Protein AF-A0A2U1M5D8-F1 (afdb_monomer_lite)

Organism: Artemisia annua (NCBI:txid35608)

pLDDT: mean 70.03, std 9.72, range [42.31, 83.81]

Secondary structure (DSSP, 8-state):
-----------------------SPPPGGGGS-TTS-HHHH-PPP----------HHHHHHHHHHHHHHHHHT--------

Structure (mmCIF, N/CA/C/O backbone):
data_AF-A0A2U1M5D8-F1
#
_entry.id   AF-A0A2U1M5D8-F1
#
loop_
_atom_site.group_PDB
_atom_site.id
_atom_site.type_symbol
_atom_site.label_atom_id
_atom_site.label_alt_id
_atom_site.label_comp_id
_atom_site.label_asym_id
_atom_site.label_entity_id
_atom_site.label_seq_id
_atom_site.pdbx_PDB_ins_code
_atom_site.Cartn_x
_atom_site.Cartn_y
_atom_site.Cartn_z
_atom_site.occupancy
_atom_site.B_iso_or_equiv
_atom_site.auth_seq_id
_atom_site.auth_comp_id
_atom_site.auth_asym_id
_atom_site.auth_atom_id
_atom_site.pdbx_PDB_model_num
ATOM 1 N N . MET A 1 1 ? -23.337 -32.260 -60.000 1.00 42.31 1 MET A N 1
ATOM 2 C CA . MET A 1 1 ? -22.942 -30.839 -59.867 1.00 42.31 1 MET A CA 1
ATOM 3 C C . MET A 1 1 ? -22.358 -30.660 -58.471 1.00 42.31 1 MET A C 1
ATOM 5 O O . MET A 1 1 ? -23.111 -30.708 -57.511 1.00 42.31 1 MET A O 1
ATOM 9 N N . SER A 1 2 ? -21.029 -30.595 -58.340 1.00 48.78 2 SER A N 1
ATOM 10 C CA . SER A 1 2 ? -20.364 -30.459 -57.034 1.00 48.78 2 SER A CA 1
ATOM 11 C C . SER A 1 2 ? -20.173 -28.974 -56.729 1.00 48.78 2 SER A C 1
ATOM 13 O O . SER A 1 2 ? -19.447 -28.283 -57.441 1.00 48.78 2 SER A O 1
ATOM 15 N N . SER A 1 3 ? -20.893 -28.463 -55.730 1.00 57.38 3 SER A N 1
ATOM 16 C CA . SER A 1 3 ? -20.765 -27.079 -55.269 1.00 57.38 3 SER A CA 1
ATOM 17 C C . SER A 1 3 ? -19.554 -26.981 -54.341 1.00 57.38 3 SER A C 1
ATOM 19 O O . SER A 1 3 ? -19.634 -27.287 -53.152 1.00 57.38 3 SER A O 1
ATOM 21 N N . SER A 1 4 ? -18.410 -26.571 -54.889 1.00 57.94 4 SER A N 1
ATOM 22 C CA . SER A 1 4 ? -17.232 -26.223 -54.095 1.00 57.94 4 SER A CA 1
ATOM 23 C C . SER A 1 4 ? -17.487 -24.901 -53.365 1.00 57.94 4 SER A C 1
ATOM 25 O O . SER A 1 4 ? -17.150 -23.828 -53.866 1.00 57.94 4 SER A O 1
ATOM 27 N N . LYS A 1 5 ? -18.104 -24.969 -52.180 1.00 62.50 5 LYS A N 1
ATOM 28 C CA . LYS A 1 5 ? -18.211 -23.836 -51.248 1.00 62.50 5 LYS A CA 1
ATOM 29 C C . LYS A 1 5 ? -16.805 -23.452 -50.778 1.00 62.50 5 LYS A C 1
ATOM 31 O O . LYS A 1 5 ? -16.257 -24.065 -49.863 1.00 62.50 5 LYS A O 1
ATOM 36 N N . LYS A 1 6 ? -16.205 -22.454 -51.432 1.00 65.38 6 LYS A N 1
ATOM 37 C CA . LYS A 1 6 ? -14.987 -21.791 -50.955 1.00 65.38 6 LYS A CA 1
ATOM 38 C C . LYS A 1 6 ? -15.313 -21.155 -49.601 1.00 65.38 6 LYS A C 1
ATOM 40 O O . LYS A 1 6 ? -16.230 -20.346 -49.513 1.00 65.38 6 LYS A O 1
ATOM 45 N N . LYS A 1 7 ? -14.609 -21.571 -48.546 1.00 67.94 7 LYS A N 1
ATOM 46 C CA . LYS A 1 7 ? -14.682 -20.927 -47.230 1.00 67.94 7 LYS A CA 1
ATOM 47 C C . LYS A 1 7 ? -13.940 -19.598 -47.341 1.00 67.94 7 LYS A C 1
ATOM 49 O O . LYS A 1 7 ? -12.718 -19.587 -47.443 1.00 67.94 7 LYS A O 1
ATOM 54 N N . GLU A 1 8 ? -14.692 -18.511 -47.414 1.00 69.19 8 GLU A N 1
ATOM 55 C CA . GLU A 1 8 ? -14.165 -17.150 -47.409 1.00 69.19 8 GLU A CA 1
ATOM 56 C C . GLU A 1 8 ? -13.649 -16.839 -45.996 1.00 69.19 8 GLU A C 1
ATOM 58 O O . GLU A 1 8 ? -14.384 -16.967 -45.016 1.00 69.19 8 GLU A O 1
ATOM 63 N N . ILE A 1 9 ? -12.354 -16.542 -45.871 1.00 71.75 9 ILE A N 1
ATOM 64 C CA . ILE A 1 9 ? -11.730 -16.198 -44.590 1.00 71.75 9 ILE A CA 1
ATOM 65 C C . ILE A 1 9 ? -11.942 -14.701 -44.393 1.00 71.75 9 ILE A C 1
ATOM 67 O O . ILE A 1 9 ? -11.325 -13.891 -45.081 1.00 71.75 9 ILE A O 1
ATOM 71 N N . ILE A 1 10 ? -12.828 -14.337 -43.469 1.00 71.44 10 ILE A N 1
ATOM 72 C CA . ILE A 1 10 ? -13.043 -12.943 -43.085 1.00 71.44 10 ILE A CA 1
ATOM 73 C C . ILE A 1 10 ? -11.846 -12.533 -42.224 1.00 71.44 10 ILE A C 1
ATOM 75 O O . ILE A 1 10 ? -11.688 -13.017 -41.103 1.00 71.44 10 ILE A O 1
ATOM 79 N N . ALA A 1 11 ? -10.970 -11.690 -42.769 1.00 71.62 11 ALA A N 1
ATOM 80 C CA . ALA A 1 11 ? -9.851 -11.140 -42.019 1.00 71.62 11 ALA A CA 1
ATOM 81 C C . ALA A 1 11 ? -10.393 -10.189 -40.945 1.00 71.62 11 ALA A C 1
ATOM 83 O O . ALA A 1 11 ? -10.993 -9.162 -41.255 1.00 71.62 11 ALA A O 1
ATOM 84 N N . ILE A 1 12 ? -10.201 -10.551 -39.678 1.00 70.94 12 ILE A N 1
ATOM 85 C CA . ILE A 1 12 ? -10.511 -9.682 -38.546 1.00 70.94 12 ILE A CA 1
ATOM 86 C C . ILE A 1 12 ? -9.361 -8.675 -38.463 1.00 70.94 12 ILE A C 1
ATOM 88 O O . ILE A 1 12 ? -8.272 -9.012 -38.002 1.00 70.94 12 ILE A O 1
ATOM 92 N N . SER A 1 13 ? -9.563 -7.466 -38.984 1.00 69.62 13 SER A N 1
ATOM 93 C CA . SER A 1 13 ? -8.604 -6.377 -38.812 1.00 69.62 13 SER A CA 1
ATOM 94 C C . SER A 1 13 ? -8.799 -5.763 -37.430 1.00 69.62 13 SER A C 1
ATOM 96 O O . SER A 1 13 ? -9.841 -5.162 -37.165 1.00 69.62 13 SER A O 1
ATOM 98 N N . SER A 1 14 ? -7.808 -5.905 -36.555 1.00 68.94 14 SER A N 1
ATOM 99 C CA . SER A 1 14 ? -7.745 -5.108 -35.333 1.00 68.94 14 SER A CA 1
ATOM 100 C C . SER A 1 14 ? -7.319 -3.696 -35.712 1.00 68.94 14 SE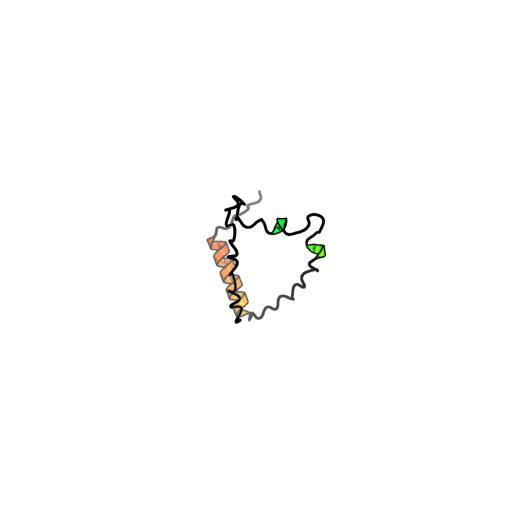R A C 1
ATOM 102 O O . SER A 1 14 ? -6.199 -3.493 -36.179 1.00 68.94 14 SER A O 1
ATOM 104 N N . ASP A 1 15 ? -8.221 -2.735 -35.540 1.00 69.06 15 ASP A N 1
ATOM 105 C CA . ASP A 1 15 ? -7.876 -1.321 -35.600 1.00 69.06 15 ASP A CA 1
ATOM 106 C C . ASP A 1 15 ? -6.982 -1.003 -34.397 1.00 69.06 15 ASP A C 1
ATOM 108 O O . ASP A 1 15 ? -7.447 -0.838 -33.272 1.00 69.06 15 ASP A O 1
ATOM 112 N N . SER A 1 16 ? -5.670 -1.011 -34.629 1.00 64.12 16 SER A N 1
ATOM 113 C CA . SER A 1 16 ? -4.659 -0.606 -33.654 1.00 64.12 16 SER A CA 1
ATOM 114 C C . SER A 1 16 ? -4.460 0.905 -33.734 1.00 64.12 16 SER A C 1
ATOM 116 O O . SER A 1 16 ? -3.332 1.381 -33.847 1.00 64.12 16 SER A O 1
ATOM 118 N N . SER A 1 17 ? -5.562 1.656 -33.747 1.00 66.38 17 SER A N 1
ATOM 119 C CA . SER A 1 17 ? -5.521 3.100 -33.577 1.00 66.38 17 SER A CA 1
ATOM 120 C C . SER A 1 17 ? -4.934 3.371 -32.197 1.00 66.38 17 SER A C 1
ATOM 122 O O . SER A 1 17 ? -5.559 3.067 -31.180 1.00 66.38 17 SER A O 1
ATOM 124 N N . GLU A 1 18 ? -3.695 3.863 -32.166 1.00 63.06 18 GLU A N 1
ATOM 125 C CA . GLU A 1 18 ? -3.020 4.272 -30.941 1.00 63.06 18 GLU A CA 1
ATOM 126 C C . GLU A 1 18 ? -3.874 5.359 -30.291 1.00 63.06 18 GLU A C 1
ATOM 128 O O . GLU A 1 18 ? -3.910 6.506 -30.734 1.00 63.06 18 GLU A O 1
ATOM 133 N N . SER A 1 19 ? -4.633 4.995 -29.260 1.00 63.75 19 SER A N 1
ATOM 134 C CA . SER A 1 19 ? -5.199 6.001 -28.385 1.00 63.75 19 SER A CA 1
ATOM 135 C C . SER A 1 19 ? -4.019 6.670 -27.695 1.00 63.75 19 SER A C 1
ATOM 137 O O . SER A 1 19 ? -3.261 5.975 -27.016 1.00 63.75 19 SER A O 1
ATOM 139 N N . ASP A 1 20 ? -3.918 7.998 -27.789 1.00 64.00 20 ASP A N 1
ATOM 140 C CA . ASP A 1 20 ? -3.086 8.869 -26.932 1.00 64.00 20 ASP A CA 1
ATOM 141 C C . ASP A 1 20 ? -3.594 8.846 -25.469 1.00 64.00 20 ASP A C 1
ATOM 143 O O . ASP A 1 20 ? -3.624 9.834 -24.738 1.00 64.00 20 ASP A O 1
ATOM 147 N N . PHE A 1 21 ? -4.119 7.688 -25.067 1.00 62.56 21 PHE A N 1
ATOM 148 C CA . PHE A 1 21 ? -4.498 7.356 -23.726 1.00 62.56 21 PHE A CA 1
ATOM 149 C C . PHE A 1 21 ? -3.193 7.164 -22.993 1.00 62.56 21 PHE A C 1
ATOM 151 O O . PHE A 1 21 ? -2.411 6.264 -23.299 1.00 62.56 21 PHE A O 1
ATOM 158 N N . ASP A 1 22 ? -2.963 8.063 -22.055 1.00 68.88 22 ASP A N 1
ATOM 159 C CA . ASP A 1 22 ? -1.838 8.026 -21.159 1.00 68.88 22 ASP A CA 1
ATOM 160 C C . ASP A 1 22 ? -1.733 6.638 -20.509 1.00 68.88 22 ASP A C 1
ATOM 162 O O . ASP A 1 22 ? -2.439 6.314 -19.556 1.00 68.88 22 ASP A O 1
ATOM 166 N N . ALA A 1 23 ? -0.872 5.787 -21.072 1.00 70.44 23 ALA A N 1
ATOM 167 C CA . ALA A 1 23 ? -0.670 4.409 -20.637 1.00 70.44 23 ALA A CA 1
ATOM 168 C C . ALA A 1 23 ? 0.084 4.336 -19.301 1.00 70.44 23 ALA A C 1
ATOM 170 O O . ALA A 1 23 ? 0.445 3.248 -18.842 1.00 70.44 23 ALA A O 1
ATOM 171 N N . ARG A 1 24 ? 0.346 5.491 -18.670 1.00 79.38 24 ARG A N 1
ATOM 172 C CA . ARG A 1 24 ? 0.835 5.539 -17.302 1.00 79.38 24 ARG A CA 1
ATOM 173 C C . ARG A 1 24 ? -0.193 4.840 -16.408 1.00 79.38 24 ARG A C 1
ATOM 175 O O . ARG A 1 24 ? -1.375 5.182 -16.443 1.00 79.38 24 ARG A O 1
ATOM 182 N N . PRO A 1 25 ? 0.232 3.842 -15.615 1.00 77.00 25 PRO A N 1
ATOM 183 C CA . PRO A 1 25 ? -0.663 3.201 -14.671 1.00 77.00 25 PRO A CA 1
ATOM 184 C C . PRO A 1 25 ? -1.243 4.274 -13.754 1.00 77.00 25 PRO A C 1
ATOM 186 O O . PRO A 1 25 ? -0.506 5.104 -13.216 1.00 77.00 25 PRO A O 1
ATOM 189 N N . TRP A 1 26 ? -2.567 4.263 -13.610 1.00 81.06 26 TRP A N 1
ATOM 190 C CA . TRP A 1 26 ? -3.249 5.191 -12.721 1.00 81.06 26 TRP A CA 1
ATOM 191 C C . TRP A 1 26 ? -2.744 4.974 -11.286 1.00 81.06 26 TRP A C 1
ATOM 193 O O . TRP A 1 26 ? -2.301 3.864 -10.956 1.00 81.06 26 TRP A O 1
ATOM 203 N N . PRO A 1 27 ? -2.792 6.000 -10.423 1.00 82.06 27 PRO A N 1
ATOM 204 C CA . PRO A 1 27 ? -2.593 5.821 -8.990 1.00 82.06 27 PRO A CA 1
ATOM 205 C C . PRO A 1 27 ? -3.498 4.700 -8.476 1.00 82.06 27 PRO A C 1
ATOM 207 O O . PRO A 1 27 ? -4.647 4.585 -8.907 1.00 82.06 27 PRO A O 1
ATOM 210 N N . TRP A 1 28 ? -2.999 3.859 -7.565 1.00 78.88 28 TRP A N 1
ATOM 211 C CA . TRP A 1 28 ? -3.778 2.718 -7.075 1.00 78.88 28 TRP A CA 1
ATOM 212 C C . TRP A 1 28 ? -5.077 3.179 -6.389 1.00 78.88 28 TRP A C 1
ATOM 214 O O . TRP A 1 28 ? -6.071 2.462 -6.420 1.00 78.88 28 TRP A O 1
ATOM 224 N N . GLU A 1 29 ? -5.084 4.389 -5.828 1.00 78.50 29 GLU A N 1
ATOM 225 C CA . GLU A 1 29 ? -6.223 5.037 -5.181 1.00 78.50 29 GLU A CA 1
ATOM 226 C C . GLU A 1 29 ? -7.386 5.311 -6.140 1.00 78.50 29 GLU A C 1
ATOM 228 O O . GLU A 1 29 ? -8.541 5.257 -5.721 1.00 78.50 29 GLU A O 1
ATOM 233 N N . ASP A 1 30 ? -7.108 5.566 -7.421 1.00 82.25 30 ASP A N 1
ATOM 234 C CA . ASP A 1 30 ? -8.141 5.881 -8.416 1.00 82.25 30 ASP A CA 1
ATOM 235 C C . ASP A 1 30 ? -8.914 4.639 -8.885 1.00 82.25 30 ASP A C 1
ATOM 237 O O . ASP A 1 30 ? -9.973 4.761 -9.502 1.00 82.25 30 ASP A O 1
ATOM 241 N N . TYR A 1 31 ? -8.436 3.440 -8.543 1.00 77.94 31 TYR A N 1
ATOM 242 C CA . TYR A 1 31 ? -9.175 2.195 -8.763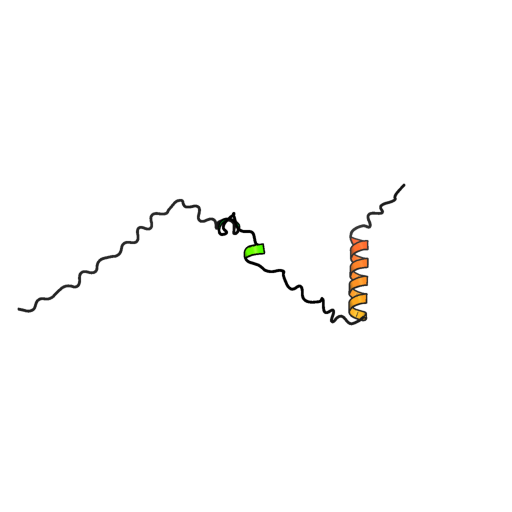 1.00 77.94 31 TYR A CA 1
ATOM 243 C C . TYR A 1 31 ? -10.197 1.907 -7.654 1.00 77.94 31 TYR A C 1
ATOM 245 O O . TYR A 1 31 ? -10.997 0.980 -7.801 1.00 77.94 31 TYR A O 1
ATOM 253 N N . PHE A 1 32 ? -10.192 2.668 -6.550 1.00 76.00 32 PHE A N 1
ATOM 254 C CA . PHE A 1 32 ? -11.103 2.460 -5.426 1.00 76.00 32 PHE A CA 1
ATOM 255 C C . PHE A 1 32 ? -12.193 3.542 -5.371 1.00 76.00 32 PHE A C 1
ATOM 257 O O . PHE A 1 32 ? -11.897 4.734 -5.476 1.00 76.00 32 PHE A O 1
ATOM 264 N N . PRO A 1 33 ? -13.466 3.158 -5.155 1.00 82.88 33 PRO A N 1
ATOM 265 C CA . PRO A 1 33 ? -14.545 4.107 -4.902 1.00 82.88 33 PRO A CA 1
ATOM 266 C C . PRO A 1 33 ? -14.210 5.069 -3.752 1.00 82.88 33 PRO A C 1
ATOM 268 O O . PRO A 1 33 ? -13.915 4.638 -2.635 1.00 82.88 33 PRO A O 1
ATOM 271 N N . LYS A 1 34 ? -14.274 6.380 -4.013 1.00 77.56 34 LYS A N 1
ATOM 272 C CA . LYS A 1 34 ? -13.867 7.439 -3.064 1.00 77.56 34 LYS A CA 1
ATOM 273 C C . LYS A 1 34 ? -14.785 7.534 -1.846 1.00 77.56 34 LYS A C 1
ATOM 275 O O . LYS A 1 34 ? -14.392 8.070 -0.805 1.00 77.56 34 LYS A O 1
ATOM 280 N N . GLU A 1 35 ? -16.006 7.025 -1.978 1.00 81.06 35 GLU A N 1
ATOM 281 C CA . GLU A 1 35 ? -17.002 6.988 -0.911 1.00 81.06 35 GLU A CA 1
ATOM 282 C C . GLU A 1 35 ? -16.660 5.951 0.164 1.00 81.06 35 GLU A C 1
ATOM 284 O O . GLU A 1 35 ? -17.139 6.066 1.290 1.00 81.06 35 GLU A O 1
ATOM 289 N N . PHE A 1 36 ? -15.807 4.976 -0.158 1.00 73.44 36 PHE A N 1
ATOM 290 C CA . PHE A 1 36 ? -15.470 3.876 0.732 1.00 73.44 36 PHE A CA 1
ATOM 291 C C . PHE A 1 36 ? -14.102 4.095 1.371 1.00 73.44 36 PHE A C 1
ATOM 293 O O . PHE A 1 36 ? -13.143 4.560 0.749 1.00 73.44 36 PHE A O 1
ATOM 300 N N . LYS A 1 37 ? -14.001 3.774 2.656 1.00 76.94 37 LYS A N 1
ATOM 301 C CA . LYS A 1 37 ? -12.745 3.821 3.402 1.00 76.94 37 LYS A CA 1
ATOM 302 C C . LYS A 1 37 ? -12.064 2.465 3.323 1.00 76.94 37 LYS A C 1
ATOM 304 O O . LYS A 1 37 ? -12.708 1.428 3.229 1.00 76.94 37 LYS A O 1
ATOM 309 N N . ALA A 1 38 ? -10.736 2.452 3.431 1.00 71.44 38 ALA A N 1
ATOM 310 C CA . ALA A 1 38 ? -9.976 1.202 3.491 1.00 71.44 38 ALA A CA 1
ATOM 311 C C . ALA A 1 38 ? -10.458 0.278 4.631 1.00 71.44 38 ALA A C 1
ATOM 313 O O . ALA A 1 38 ? -10.412 -0.941 4.496 1.00 71.44 38 ALA A O 1
ATOM 314 N N . SER A 1 39 ? -10.986 0.847 5.720 1.00 74.44 39 SER A N 1
ATOM 315 C CA . SER A 1 39 ? -11.604 0.108 6.828 1.00 74.44 39 SER A CA 1
ATOM 316 C C . SER A 1 39 ? -12.844 -0.699 6.438 1.00 74.44 39 SER A C 1
ATOM 318 O O . SER A 1 39 ? -13.174 -1.654 7.133 1.00 74.44 39 SER A O 1
ATOM 320 N N . ASP A 1 40 ? -13.520 -0.333 5.347 1.00 80.19 40 ASP A N 1
ATOM 321 C CA . ASP A 1 40 ? -14.707 -1.043 4.859 1.00 80.19 40 ASP A CA 1
ATOM 322 C C . ASP A 1 40 ? -14.319 -2.362 4.170 1.00 80.19 40 ASP A C 1
ATOM 324 O O . ASP A 1 40 ? -15.121 -3.291 4.095 1.00 80.19 40 ASP A O 1
ATOM 328 N N . TYR A 1 41 ? -13.066 -2.464 3.709 1.00 73.38 41 TYR A N 1
ATOM 329 C CA . TYR A 1 41 ? -12.515 -3.641 3.033 1.00 73.38 41 TYR A CA 1
ATOM 330 C C . TYR A 1 41 ? -11.570 -4.454 3.923 1.00 73.38 41 TYR A C 1
ATOM 332 O O . TYR A 1 41 ? -11.499 -5.678 3.800 1.00 73.38 41 TYR A O 1
ATOM 340 N N . PHE A 1 42 ? -10.840 -3.794 4.826 1.00 76.69 42 PHE A N 1
ATOM 341 C CA . PHE A 1 42 ? -9.820 -4.418 5.661 1.00 76.69 42 PHE A CA 1
ATOM 342 C C . PHE A 1 42 ? -10.175 -4.280 7.142 1.00 76.69 42 PHE A C 1
ATOM 344 O O . PHE A 1 42 ? -10.172 -3.188 7.708 1.00 76.69 42 PHE A O 1
ATOM 351 N N . GLY A 1 43 ? -10.436 -5.419 7.788 1.00 79.06 43 GLY A N 1
ATOM 352 C CA . GLY A 1 43 ? -10.578 -5.480 9.240 1.00 79.06 43 GLY A CA 1
ATOM 353 C C . GLY A 1 43 ? -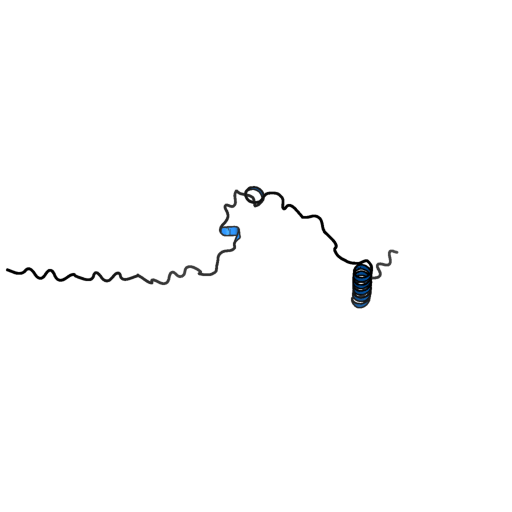9.272 -5.117 9.966 1.00 79.06 43 GLY A C 1
ATOM 354 O O . GLY A 1 43 ? -8.203 -5.082 9.349 1.00 79.06 43 GLY A O 1
ATOM 355 N N . PRO A 1 44 ? -9.323 -4.877 11.290 1.00 78.44 44 PRO A N 1
ATOM 356 C CA . PRO A 1 44 ? -8.135 -4.565 12.074 1.00 78.44 44 PRO A CA 1
ATOM 357 C C . PRO A 1 44 ? -7.063 -5.634 11.866 1.00 78.44 44 PRO A C 1
ATOM 359 O O . PRO A 1 44 ? -7.312 -6.824 12.083 1.00 78.44 44 PRO A O 1
ATOM 362 N N . ALA A 1 45 ? -5.867 -5.212 11.452 1.00 77.06 45 ALA A N 1
ATOM 363 C CA . ALA A 1 45 ? -4.744 -6.122 11.313 1.00 77.06 45 ALA A CA 1
ATOM 364 C C . ALA A 1 45 ? -4.500 -6.807 12.662 1.00 77.06 45 ALA A C 1
ATOM 366 O O . ALA A 1 45 ? -4.222 -6.145 13.668 1.00 77.06 45 ALA A O 1
ATOM 367 N N . LYS A 1 46 ? -4.597 -8.139 12.691 1.00 75.38 46 LYS A N 1
ATOM 368 C CA . LYS A 1 46 ? -4.191 -8.920 13.858 1.00 75.38 46 LYS A CA 1
ATOM 369 C C . LYS A 1 46 ? -2.672 -8.848 13.942 1.00 75.38 46 LYS A C 1
ATOM 371 O O . LYS A 1 46 ? -1.971 -9.644 13.326 1.00 75.38 46 LYS A O 1
ATOM 376 N N . ARG A 1 47 ? -2.162 -7.840 14.652 1.00 70.88 47 ARG A N 1
ATOM 377 C CA . ARG A 1 47 ? -0.747 -7.769 15.013 1.00 70.88 47 ARG A CA 1
ATOM 378 C C . ARG A 1 47 ? -0.460 -8.981 15.892 1.00 70.88 47 ARG A C 1
ATOM 380 O O . ARG A 1 47 ? -0.952 -9.049 17.013 1.00 70.88 47 ARG A O 1
ATOM 387 N N . GLY A 1 48 ? 0.252 -9.961 15.336 1.00 71.81 48 GLY A N 1
ATOM 388 C CA . GLY A 1 48 ? 0.762 -11.086 16.109 1.00 71.81 48 GLY A CA 1
ATOM 389 C C . GLY A 1 48 ? 1.633 -10.570 17.249 1.00 71.81 48 GLY A C 1
ATOM 390 O O . GLY A 1 48 ? 2.289 -9.534 17.106 1.00 71.81 48 GLY A O 1
ATOM 391 N N . GLU A 1 49 ? 1.607 -11.262 18.385 1.00 73.62 49 GLU A N 1
ATOM 392 C CA . GLU A 1 49 ? 2.491 -10.929 19.498 1.00 73.62 49 GLU A CA 1
ATOM 393 C C . GLU A 1 49 ? 3.950 -10.982 19.025 1.00 73.62 49 GLU A C 1
ATOM 395 O O . GLU A 1 49 ? 4.328 -11.907 18.296 1.00 73.62 49 GLU A O 1
ATOM 400 N N . PRO A 1 50 ? 4.784 -10.000 19.402 1.00 66.75 50 PRO A N 1
ATOM 401 C CA . PRO A 1 50 ? 6.195 -10.038 19.071 1.00 66.75 50 PRO A CA 1
ATOM 402 C C . PRO A 1 50 ? 6.854 -11.184 19.847 1.00 66.75 50 PRO A C 1
ATOM 404 O O . PRO A 1 50 ? 7.230 -11.036 21.007 1.00 66.75 50 PRO A O 1
ATOM 407 N N . SER A 1 51 ? 7.008 -12.345 19.211 1.00 65.44 51 SER A N 1
ATOM 408 C CA . SER A 1 51 ? 7.805 -13.435 19.767 1.00 65.44 51 SER A CA 1
ATOM 409 C C . SER A 1 51 ? 9.285 -13.121 19.545 1.00 65.44 51 SER A C 1
ATOM 411 O O . SER A 1 51 ? 9.809 -13.290 18.439 1.00 65.44 51 SER A O 1
ATOM 413 N N . SER A 1 52 ? 9.971 -12.646 20.582 1.00 66.44 52 SER A N 1
ATOM 414 C CA . SER A 1 52 ? 11.430 -12.564 20.560 1.00 66.44 52 SER A CA 1
ATOM 415 C C . SER A 1 52 ? 12.004 -13.955 20.825 1.00 66.44 52 SER A C 1
ATOM 417 O O . SER A 1 52 ? 11.906 -14.469 21.934 1.00 66.44 52 SER A O 1
ATOM 419 N N . ASN A 1 53 ? 12.609 -14.565 19.805 1.00 67.81 53 ASN A N 1
ATOM 420 C CA . ASN A 1 53 ? 13.409 -15.789 19.957 1.00 67.81 53 ASN A CA 1
ATOM 421 C C . ASN A 1 53 ? 14.872 -15.477 20.319 1.00 67.81 53 ASN A C 1
ATOM 423 O O . ASN A 1 53 ? 15.744 -16.335 20.183 1.00 67.81 53 ASN A O 1
ATOM 427 N N . LEU A 1 54 ? 15.176 -14.235 20.708 1.00 64.94 54 LEU A N 1
ATOM 428 C CA . LEU A 1 54 ? 16.547 -13.833 20.977 1.00 64.94 54 LEU A CA 1
ATOM 429 C C . LEU A 1 54 ? 16.979 -14.367 22.338 1.00 64.94 54 LEU A C 1
ATOM 431 O O . LEU A 1 54 ? 16.332 -14.149 23.360 1.00 64.94 54 LEU A O 1
ATOM 435 N N . THR A 1 55 ? 18.117 -15.053 22.345 1.00 71.69 55 THR A N 1
ATOM 436 C CA . THR A 1 55 ? 18.811 -15.363 23.591 1.00 71.69 55 THR A CA 1
ATOM 437 C C . THR A 1 55 ? 19.283 -14.057 24.239 1.00 71.69 55 THR A C 1
ATOM 439 O O . THR A 1 55 ? 19.574 -13.082 23.539 1.00 71.69 55 THR A O 1
ATOM 442 N N . SER A 1 56 ? 19.428 -14.022 25.567 1.00 75.56 56 SER A N 1
ATOM 443 C CA . SER A 1 56 ? 19.879 -12.820 26.299 1.00 75.56 56 SER A CA 1
ATOM 444 C C . SER A 1 56 ? 21.187 -12.225 25.751 1.00 75.56 56 SER A C 1
ATOM 446 O O . SER A 1 56 ? 21.414 -11.018 25.810 1.00 75.56 56 SER A O 1
ATOM 448 N N . LYS A 1 57 ? 22.040 -13.065 25.155 1.00 78.12 57 LYS A N 1
ATOM 449 C CA . LYS A 1 57 ? 23.296 -12.666 24.514 1.00 78.12 57 LYS A CA 1
ATOM 450 C C . LYS A 1 57 ? 23.091 -11.949 23.175 1.00 78.12 57 LYS A C 1
ATOM 452 O O . LYS A 1 57 ? 23.855 -11.039 22.856 1.00 78.12 57 LYS A O 1
ATOM 457 N N . GLU A 1 58 ? 22.101 -12.353 22.382 1.00 78.69 58 GLU A N 1
ATOM 458 C CA . GLU A 1 58 ? 21.744 -11.666 21.134 1.00 78.69 58 GLU A CA 1
ATOM 459 C C . GLU A 1 58 ? 21.166 -10.277 21.426 1.00 78.69 58 GLU A C 1
ATOM 461 O O . GLU A 1 58 ? 21.550 -9.300 20.785 1.00 78.69 58 GLU A O 1
ATOM 466 N N . GLU A 1 59 ? 20.298 -10.182 22.434 1.00 79.38 59 GLU A N 1
ATOM 467 C CA . GLU A 1 59 ? 19.683 -8.921 22.850 1.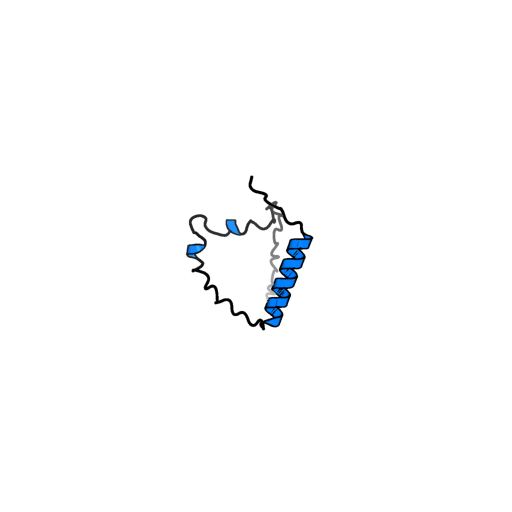00 79.38 59 GLU A CA 1
ATOM 468 C C . GLU A 1 59 ? 20.739 -7.920 23.340 1.00 79.38 59 GLU A C 1
ATOM 470 O O . GLU A 1 59 ? 20.767 -6.773 22.894 1.00 79.38 59 GLU A O 1
ATOM 475 N N . GLN A 1 60 ? 21.699 -8.375 24.151 1.00 81.38 60 GLN A N 1
ATOM 476 C CA . GLN A 1 60 ? 22.829 -7.550 24.593 1.00 81.38 60 GLN A CA 1
ATOM 477 C C . GLN A 1 60 ? 23.703 -7.059 23.431 1.00 81.38 60 GLN A C 1
ATOM 479 O O . GLN A 1 60 ? 24.140 -5.908 23.435 1.00 81.38 60 GLN A O 1
ATOM 484 N N . LYS A 1 61 ? 23.952 -7.899 22.417 1.00 83.81 61 LYS A N 1
ATOM 485 C CA . LYS A 1 61 ? 24.705 -7.490 21.219 1.00 83.81 61 LYS A CA 1
ATOM 486 C C . LYS A 1 61 ? 23.954 -6.438 20.408 1.00 83.81 61 LYS A C 1
ATOM 488 O O . LYS A 1 61 ? 24.580 -5.490 19.938 1.00 83.81 61 LYS A O 1
ATOM 493 N N . MET A 1 62 ? 22.639 -6.589 20.252 1.00 80.31 62 MET A N 1
ATOM 494 C CA . MET A 1 62 ? 21.795 -5.621 19.547 1.00 80.31 62 MET A CA 1
ATOM 495 C C . MET A 1 62 ? 21.724 -4.290 20.303 1.00 80.31 62 MET A C 1
ATOM 497 O O . MET A 1 62 ? 21.910 -3.241 19.692 1.00 80.31 62 MET A O 1
ATOM 501 N N . ALA A 1 63 ? 21.569 -4.328 21.630 1.00 81.38 63 ALA A N 1
ATOM 502 C CA . ALA A 1 63 ? 21.589 -3.139 22.481 1.00 81.38 63 ALA A CA 1
ATOM 503 C C . ALA A 1 63 ? 22.950 -2.422 22.448 1.00 81.38 63 ALA A C 1
ATOM 505 O O . ALA A 1 63 ? 23.012 -1.197 22.353 1.00 81.38 63 ALA A O 1
ATOM 506 N N . PHE A 1 64 ? 24.055 -3.175 22.469 1.00 82.75 64 PHE A N 1
ATOM 507 C CA . PHE A 1 64 ? 25.394 -2.605 22.328 1.00 82.75 64 PHE A CA 1
ATOM 508 C C . PHE A 1 64 ? 25.595 -1.972 20.947 1.00 82.75 64 PHE A C 1
ATOM 510 O O . PHE A 1 64 ? 26.091 -0.853 20.852 1.00 82.75 64 PHE A O 1
ATOM 517 N N . LYS A 1 65 ? 25.175 -2.659 19.878 1.00 82.69 65 LYS A N 1
ATOM 518 C CA . LYS A 1 65 ? 25.265 -2.146 18.508 1.00 82.69 65 LYS A CA 1
ATOM 519 C C . LYS A 1 65 ? 24.450 -0.864 18.328 1.00 82.69 65 LYS A C 1
ATOM 521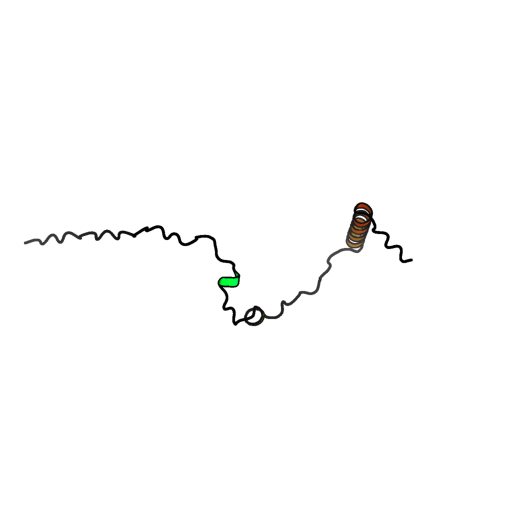 O O . LYS A 1 65 ? 24.975 0.080 17.749 1.00 82.69 65 LYS A O 1
ATOM 526 N N . ALA A 1 66 ? 23.229 -0.812 18.866 1.00 81.19 66 ALA A N 1
ATOM 527 C CA . ALA A 1 66 ? 22.404 0.395 18.872 1.00 81.19 66 ALA A CA 1
ATOM 528 C C . ALA A 1 66 ? 23.123 1.550 19.585 1.00 81.19 66 ALA A C 1
ATOM 530 O O . ALA A 1 66 ? 23.326 2.605 18.997 1.00 81.19 66 ALA A O 1
ATOM 531 N N . ARG A 1 67 ? 23.659 1.304 20.786 1.00 75.50 67 ARG A N 1
ATOM 532 C CA . ARG A 1 67 ? 24.392 2.316 21.561 1.00 75.50 67 ARG A CA 1
ATOM 533 C C . ARG A 1 67 ? 25.649 2.844 20.861 1.00 75.50 67 ARG A C 1
ATOM 535 O O . ARG A 1 67 ? 25.971 4.023 20.972 1.00 75.50 67 ARG A O 1
ATOM 542 N N . VAL A 1 68 ? 26.382 1.981 20.156 1.00 77.88 68 VAL A N 1
ATOM 543 C CA . VAL A 1 68 ? 27.549 2.392 19.355 1.00 77.88 68 VAL A CA 1
ATOM 544 C C . VAL A 1 68 ? 27.116 3.228 18.151 1.00 77.88 68 VAL A C 1
ATOM 546 O O . VAL A 1 68 ? 27.790 4.197 17.815 1.00 77.88 68 VAL A O 1
ATOM 549 N N . GLN A 1 69 ? 25.994 2.879 17.522 1.00 69.38 69 GLN A N 1
ATOM 550 C CA . GLN A 1 69 ? 25.456 3.597 16.370 1.00 69.38 69 GLN A CA 1
ATOM 551 C C . GLN A 1 69 ? 24.903 4.981 16.757 1.00 69.38 69 GLN A C 1
ATOM 553 O O . GLN A 1 69 ? 25.176 5.949 16.051 1.00 69.38 69 GLN A O 1
ATOM 558 N N . ASP A 1 70 ? 24.236 5.098 17.908 1.00 61.50 70 ASP A N 1
ATOM 559 C CA . ASP A 1 70 ? 23.764 6.376 18.462 1.00 61.50 70 ASP A CA 1
ATOM 560 C C . ASP A 1 70 ? 24.936 7.306 18.808 1.00 61.50 70 ASP A C 1
ATOM 562 O O . ASP A 1 70 ? 24.920 8.494 18.491 1.00 61.50 70 ASP A O 1
ATOM 566 N N . ASN A 1 71 ? 26.010 6.754 19.382 1.00 59.41 71 ASN A N 1
ATOM 567 C CA . ASN A 1 71 ? 27.227 7.515 19.662 1.00 59.41 71 ASN A CA 1
ATOM 568 C C . ASN A 1 71 ? 27.984 7.927 18.386 1.00 59.41 71 ASN A C 1
ATOM 570 O O . ASN A 1 71 ? 28.658 8.956 18.389 1.00 59.41 71 ASN A O 1
ATOM 574 N N . ALA A 1 72 ? 27.893 7.146 17.305 1.00 59.44 72 ALA A N 1
ATOM 575 C CA . ALA A 1 72 ? 28.551 7.448 16.033 1.00 59.44 72 ALA A CA 1
ATOM 576 C C . ALA A 1 72 ? 27.809 8.513 15.203 1.00 59.44 72 ALA A C 1
ATOM 578 O O . ALA A 1 72 ? 28.451 9.224 14.433 1.00 59.44 72 ALA A O 1
ATOM 579 N N . ASN A 1 73 ? 26.490 8.659 15.378 1.00 58.34 73 ASN A N 1
ATOM 580 C CA . ASN A 1 73 ? 25.661 9.625 14.644 1.00 58.34 73 ASN A CA 1
ATOM 581 C C . ASN A 1 73 ? 25.477 10.985 15.343 1.00 58.34 73 ASN A C 1
ATOM 583 O O . ASN A 1 73 ? 24.706 11.813 14.866 1.00 58.34 73 ASN A O 1
ATOM 587 N N . GLY A 1 74 ? 26.228 11.258 16.414 1.00 53.56 74 GLY A N 1
ATOM 588 C CA . GLY A 1 74 ? 26.223 12.554 17.085 1.00 53.56 74 GLY A CA 1
ATOM 589 C C . GLY A 1 74 ? 25.091 12.668 18.098 1.00 53.56 74 GLY A C 1
ATOM 590 O O . GLY A 1 74 ? 23.945 12.953 17.759 1.00 53.56 74 GLY A O 1
ATOM 591 N N . GLY A 1 75 ? 25.440 12.501 19.374 1.00 48.38 75 GLY A N 1
ATOM 592 C CA . GLY A 1 75 ? 24.583 12.925 20.469 1.00 48.38 75 GLY A CA 1
ATOM 593 C C . GLY A 1 75 ? 24.282 14.416 20.336 1.00 48.38 75 GLY A C 1
ATOM 594 O O . GLY A 1 75 ? 25.150 15.251 20.587 1.00 48.38 75 GLY A O 1
ATOM 595 N N . SER A 1 76 ? 23.052 14.74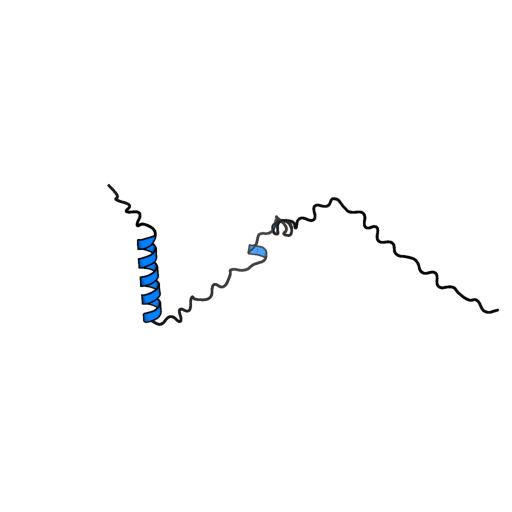9 19.946 1.00 55.62 76 SER A N 1
ATOM 596 C CA . SER A 1 76 ? 22.480 16.059 20.230 1.00 55.62 76 SER A CA 1
ATOM 597 C C . SER A 1 76 ? 22.368 16.164 21.749 1.00 55.62 76 SER A C 1
ATOM 599 O O . SER A 1 76 ? 21.478 15.582 22.366 1.00 55.62 76 SER A O 1
ATOM 601 N N . ILE A 1 77 ? 23.342 16.822 22.372 1.00 57.66 77 ILE A N 1
ATOM 602 C CA . ILE A 1 77 ? 23.241 17.249 23.762 1.00 57.66 77 ILE A CA 1
ATOM 603 C C . ILE A 1 77 ? 22.233 18.401 23.823 1.00 57.66 77 ILE A C 1
ATOM 605 O O . ILE A 1 77 ? 22.592 19.565 23.676 1.00 57.66 77 ILE A O 1
ATOM 609 N N . GLU A 1 78 ? 20.955 18.087 24.030 1.00 58.00 78 GLU A N 1
ATOM 610 C CA . GLU A 1 78 ? 19.988 19.080 24.500 1.00 58.00 78 GLU A CA 1
ATOM 611 C C . GLU A 1 78 ? 20.356 19.463 25.940 1.00 58.00 78 GLU A C 1
ATOM 613 O O . GLU A 1 78 ? 19.949 18.837 26.918 1.00 58.00 78 GLU A O 1
ATOM 618 N N . THR A 1 79 ? 21.194 20.490 26.080 1.00 56.09 79 THR A N 1
ATOM 619 C CA . THR A 1 79 ? 21.360 21.204 27.344 1.00 56.09 79 THR A CA 1
ATOM 620 C C . THR A 1 79 ? 20.152 22.120 27.526 1.00 56.09 79 THR A C 1
ATOM 622 O O . THR A 1 79 ? 20.066 23.166 26.882 1.00 56.09 79 THR A O 1
ATOM 625 N N . HIS A 1 80 ? 19.213 21.734 28.388 1.00 49.56 80 HIS A N 1
ATOM 626 C CA . HIS A 1 80 ? 18.193 22.651 28.891 1.00 49.56 80 HIS A CA 1
ATOM 627 C C . HIS A 1 80 ? 18.847 23.625 29.886 1.00 49.56 80 HIS A C 1
ATOM 629 O O . HIS A 1 80 ? 19.358 23.189 30.918 1.00 49.56 80 HIS A O 1
ATOM 635 N N . ASN A 1 81 ? 18.863 24.918 29.536 1.00 48.84 81 ASN A N 1
ATOM 636 C CA . ASN A 1 81 ? 19.098 26.034 30.464 1.00 48.84 81 ASN A CA 1
ATOM 637 C C . ASN A 1 81 ? 17.814 26.368 31.226 1.00 48.84 81 ASN A C 1
ATOM 639 O O . ASN A 1 81 ? 16.733 26.270 30.598 1.00 48.84 81 ASN A O 1
#

Sequence (81 aa):
MSSSKKKEIIAISSDSSESDFDARPWPWEDYFPKEFKASDYFGPAKRGEPSSNLTSKEEQKMAFKARVQDNANGGSIETHN

Radius of gyration: 33.13 Å; chains: 1; bounding box: 52×57×90 Å

Foldseek 3Di:
DDDPPDDDDDDDDDPPPDDPPPPPDDDPCVVDDPVDDPCVVDPPPPPPDPDPPDDPVRVVVVVVVVVVVCVVVDPPPPDDD